Protein AF-A0A1M7P8C8-F1 (afdb_monomer_lite)

Organism: NCBI:txid551987

Structure (mmCIF, N/CA/C/O backbone):
data_AF-A0A1M7P8C8-F1
#
_entry.id   AF-A0A1M7P8C8-F1
#
loop_
_atom_site.group_PDB
_atom_site.id
_atom_site.type_symbol
_atom_site.label_atom_id
_atom_site.label_alt_id
_atom_site.label_comp_id
_atom_site.label_asym_id
_atom_site.label_entity_id
_atom_site.label_seq_id
_atom_site.pdbx_PDB_ins_code
_atom_site.Cartn_x
_atom_site.Cartn_y
_atom_site.Cartn_z
_atom_site.occupancy
_atom_site.B_iso_or_equiv
_atom_site.auth_seq_id
_atom_site.auth_comp_id
_atom_site.auth_asym_id
_atom_site.auth_atom_id
_atom_site.pdbx_PDB_model_num
ATOM 1 N N . MET A 1 1 ? 8.853 -2.114 -18.368 1.00 73.62 1 MET A N 1
ATOM 2 C CA . MET A 1 1 ? 8.431 -1.098 -17.385 1.00 73.62 1 MET A CA 1
ATOM 3 C C . MET A 1 1 ? 7.831 -1.886 -16.245 1.00 73.62 1 MET A C 1
ATOM 5 O O . MET A 1 1 ? 6.903 -2.630 -16.543 1.00 73.62 1 MET A O 1
ATOM 9 N N . PRO A 1 2 ? 8.412 -1.853 -15.037 1.00 81.56 2 PRO A N 1
ATOM 10 C CA . PRO A 1 2 ? 7.881 -2.612 -13.914 1.00 81.56 2 PRO A CA 1
ATOM 11 C C . PRO A 1 2 ? 6.451 -2.173 -13.590 1.00 81.56 2 PRO A C 1
ATOM 13 O O . PRO A 1 2 ? 6.146 -0.978 -13.498 1.00 81.56 2 PRO A O 1
ATOM 16 N N . LEU A 1 3 ? 5.584 -3.170 -13.442 1.00 87.31 3 LEU A N 1
ATOM 17 C CA . LEU A 1 3 ? 4.200 -2.995 -13.034 1.00 87.31 3 LEU A CA 1
ATOM 18 C C . LEU A 1 3 ? 4.069 -3.355 -11.558 1.00 87.31 3 LEU A C 1
ATOM 20 O O . LEU A 1 3 ? 4.457 -4.448 -11.150 1.00 87.31 3 LEU A O 1
ATOM 24 N N . TYR A 1 4 ? 3.489 -2.451 -10.776 1.00 90.06 4 TYR A N 1
ATOM 25 C CA . TYR A 1 4 ? 3.221 -2.669 -9.362 1.00 90.06 4 TYR A CA 1
ATOM 26 C C . TYR A 1 4 ? 1.718 -2.760 -9.137 1.00 90.06 4 TYR A C 1
ATOM 28 O O . TYR A 1 4 ? 1.000 -1.779 -9.333 1.00 90.06 4 TYR A O 1
ATOM 36 N N . GLN A 1 5 ? 1.242 -3.923 -8.701 1.00 91.62 5 GLN A N 1
ATOM 37 C CA . GLN A 1 5 ? -0.144 -4.101 -8.281 1.00 91.62 5 GLN A CA 1
ATOM 38 C C . GLN A 1 5 ? -0.227 -4.027 -6.766 1.00 91.62 5 GLN A C 1
ATOM 40 O O . GLN A 1 5 ? 0.282 -4.891 -6.058 1.00 91.62 5 GLN A O 1
ATOM 45 N N . VAL A 1 6 ? -0.867 -2.978 -6.274 1.00 91.38 6 VAL A N 1
ATOM 46 C CA . VAL A 1 6 ? -0.912 -2.621 -4.863 1.00 91.38 6 VAL A CA 1
ATOM 47 C C . VAL A 1 6 ? -2.304 -2.892 -4.330 1.00 91.38 6 VAL A C 1
ATOM 49 O O . VAL A 1 6 ? -3.264 -2.293 -4.795 1.00 91.38 6 VAL A O 1
ATOM 52 N N . ARG A 1 7 ? -2.424 -3.769 -3.342 1.00 91.25 7 ARG A N 1
ATOM 53 C CA . ARG A 1 7 ? -3.664 -4.072 -2.630 1.00 91.25 7 ARG A CA 1
ATOM 54 C C . ARG A 1 7 ? -3.660 -3.375 -1.284 1.00 91.25 7 ARG A C 1
ATOM 56 O O . ARG A 1 7 ? -2.697 -3.508 -0.537 1.00 91.25 7 ARG A O 1
ATOM 63 N N . TYR A 1 8 ? -4.716 -2.644 -0.964 1.00 90.00 8 TYR A N 1
ATOM 64 C CA . TYR A 1 8 ? -4.843 -1.910 0.293 1.00 90.00 8 TYR A CA 1
ATOM 65 C C . TYR A 1 8 ? -6.304 -1.862 0.744 1.00 90.00 8 TYR A C 1
ATOM 67 O O . TYR A 1 8 ? -7.221 -2.120 -0.034 1.00 90.00 8 TYR A O 1
ATOM 75 N N . ARG A 1 9 ? -6.548 -1.577 2.029 1.00 88.00 9 ARG A N 1
ATOM 76 C CA . ARG A 1 9 ? -7.903 -1.549 2.621 1.00 88.00 9 ARG A CA 1
ATOM 77 C C . ARG A 1 9 ? -8.705 -2.844 2.350 1.00 88.00 9 ARG A C 1
ATOM 79 O O . ARG A 1 9 ? -9.924 -2.818 2.213 1.00 88.00 9 ARG A O 1
ATOM 86 N N . GLY A 1 10 ? -8.020 -3.984 2.238 1.00 80.12 10 GLY A N 1
ATOM 87 C CA . GLY A 1 10 ? -8.604 -5.321 2.049 1.00 80.12 10 GLY A CA 1
ATOM 88 C C . GLY A 1 10 ? -9.208 -5.634 0.670 1.00 80.12 10 GLY A C 1
ATOM 89 O O . GLY A 1 10 ? -9.150 -6.787 0.260 1.00 80.12 10 GLY A O 1
ATOM 90 N N . ASP A 1 11 ? -9.754 -4.646 -0.039 1.00 85.56 11 ASP A N 1
ATOM 91 C CA . ASP A 1 11 ? -10.475 -4.817 -1.317 1.00 85.56 11 ASP A CA 1
ATOM 92 C C . ASP A 1 11 ? -9.986 -3.867 -2.423 1.00 85.56 11 ASP A C 1
ATOM 94 O O . ASP A 1 11 ? -10.194 -4.132 -3.604 1.00 85.56 11 ASP A O 1
ATOM 98 N N . LYS A 1 12 ? -9.289 -2.778 -2.076 1.00 88.25 12 LYS A N 1
ATOM 99 C CA . LYS A 1 12 ? -8.826 -1.826 -3.085 1.00 88.25 12 LYS A CA 1
ATOM 100 C C . LYS A 1 12 ? -7.552 -2.303 -3.755 1.00 88.25 12 LYS A C 1
ATOM 102 O O . LYS A 1 12 ? -6.630 -2.783 -3.097 1.00 88.25 12 LYS A O 1
ATOM 107 N N . GLU A 1 13 ? -7.480 -2.066 -5.058 1.00 90.44 13 GLU A N 1
ATOM 108 C CA . GLU A 1 13 ? -6.300 -2.319 -5.871 1.00 90.44 13 GLU A CA 1
ATOM 109 C C . GLU A 1 13 ? -5.908 -1.049 -6.634 1.00 90.44 13 GLU A C 1
ATOM 111 O O . GLU A 1 13 ? -6.758 -0.372 -7.210 1.00 90.44 13 GLU A O 1
ATOM 116 N N . LEU A 1 14 ? -4.617 -0.726 -6.646 1.00 90.50 14 LEU A N 1
ATOM 117 C CA . LEU A 1 14 ? -4.026 0.333 -7.455 1.00 90.50 14 LEU A CA 1
ATOM 118 C C . LEU A 1 14 ? -2.927 -0.268 -8.322 1.00 90.50 14 LEU A C 1
ATOM 120 O O . LEU A 1 14 ? -2.056 -0.985 -7.834 1.00 90.50 14 LEU A O 1
ATOM 124 N N . THR A 1 15 ? -2.960 0.044 -9.612 1.00 91.00 15 THR A N 1
ATOM 125 C CA . THR A 1 15 ? -1.913 -0.356 -10.552 1.00 91.00 15 THR A CA 1
ATOM 126 C C . THR A 1 15 ? -1.004 0.833 -10.816 1.00 91.00 15 THR A C 1
ATOM 128 O O . THR A 1 15 ? -1.443 1.835 -11.376 1.00 91.00 15 THR A O 1
ATOM 131 N N . ILE A 1 16 ? 0.265 0.719 -10.433 1.00 89.12 16 ILE A N 1
ATOM 132 C CA . ILE A 1 16 ? 1.277 1.748 -10.663 1.00 89.12 16 ILE A CA 1
ATOM 133 C C . ILE A 1 16 ? 2.209 1.251 -11.763 1.00 89.12 16 ILE A C 1
ATOM 135 O O . ILE A 1 16 ? 2.874 0.225 -11.622 1.00 89.12 16 ILE A O 1
ATOM 139 N N . ASN A 1 17 ? 2.264 1.992 -12.865 1.00 88.62 17 ASN A N 1
ATOM 140 C CA . ASN A 1 17 ? 3.229 1.755 -13.929 1.00 88.62 17 ASN A CA 1
ATOM 141 C C . ASN A 1 17 ? 4.365 2.765 -13.782 1.00 88.62 17 ASN A C 1
ATOM 143 O O . ASN A 1 17 ? 4.138 3.974 -13.862 1.00 88.62 17 ASN A O 1
ATOM 147 N N . SER A 1 18 ? 5.577 2.272 -13.543 1.00 82.56 18 SER A N 1
ATOM 148 C CA . SER A 1 18 ? 6.753 3.115 -13.370 1.00 82.56 18 SER A CA 1
ATOM 149 C C . SER A 1 18 ? 7.834 2.730 -14.368 1.00 82.56 18 SER A C 1
ATOM 151 O O . SER A 1 18 ? 8.046 1.562 -14.686 1.00 82.56 18 SER A O 1
ATOM 153 N N . SER A 1 19 ? 8.568 3.728 -14.853 1.00 81.50 19 SER A N 1
ATOM 154 C CA . SER A 1 19 ? 9.742 3.514 -15.705 1.00 81.50 19 SER A CA 1
ATOM 155 C C . SER A 1 19 ? 10.950 2.971 -14.927 1.00 81.50 19 SER A C 1
ATOM 157 O O . SER A 1 19 ? 11.905 2.506 -15.546 1.00 81.50 19 SER A O 1
ATOM 159 N N . SER A 1 20 ? 10.901 3.018 -13.590 1.00 84.25 20 SER A N 1
ATOM 160 C CA . SER A 1 20 ? 11.979 2.636 -12.669 1.00 84.25 20 SER A CA 1
ATOM 161 C C . SER A 1 20 ? 11.446 1.812 -11.497 1.00 84.25 20 SER A C 1
ATOM 163 O O . SER A 1 20 ? 10.259 1.892 -11.178 1.00 84.25 20 SER A O 1
ATOM 165 N N . ILE A 1 21 ? 12.336 1.073 -10.827 1.00 84.12 21 ILE A N 1
ATOM 166 C CA . ILE A 1 21 ? 11.991 0.304 -9.625 1.00 84.12 21 ILE A CA 1
ATOM 167 C C . ILE A 1 21 ? 11.518 1.260 -8.523 1.00 84.12 21 ILE A C 1
ATOM 169 O O . ILE A 1 21 ? 12.238 2.201 -8.178 1.00 84.12 21 ILE A O 1
ATOM 173 N N . LEU A 1 22 ? 10.321 1.020 -7.988 1.00 85.06 22 LEU A N 1
ATOM 174 C CA . LEU A 1 22 ? 9.753 1.802 -6.892 1.00 85.06 22 LEU A CA 1
ATOM 175 C C . LEU A 1 22 ? 10.108 1.184 -5.542 1.00 85.06 22 LEU A C 1
ATOM 177 O O . LEU A 1 22 ? 10.104 -0.032 -5.371 1.00 85.06 22 LEU A O 1
ATOM 181 N N . ARG A 1 23 ? 10.382 2.043 -4.559 1.00 86.38 23 ARG A N 1
ATOM 182 C CA . ARG A 1 23 ? 10.490 1.629 -3.153 1.00 86.38 23 ARG A CA 1
ATOM 183 C C . ARG A 1 23 ? 9.113 1.582 -2.503 1.00 86.38 23 ARG A C 1
ATOM 185 O O . ARG A 1 23 ? 8.212 2.303 -2.926 1.00 86.38 23 ARG A O 1
ATOM 192 N N . GLU A 1 24 ? 8.991 0.828 -1.415 1.00 86.44 24 GLU A N 1
ATOM 193 C CA . GLU A 1 24 ? 7.767 0.742 -0.602 1.00 86.44 24 GLU A CA 1
ATOM 194 C C . GLU A 1 24 ? 7.222 2.127 -0.231 1.00 86.44 24 GLU A C 1
ATOM 196 O O . GLU A 1 24 ? 6.030 2.383 -0.363 1.00 86.44 24 GLU A O 1
ATOM 201 N N . GLU A 1 25 ? 8.108 3.058 0.135 1.00 84.69 25 GLU A N 1
ATOM 202 C CA . GLU A 1 25 ? 7.755 4.446 0.450 1.00 84.69 25 GLU A CA 1
ATOM 203 C C . GLU A 1 25 ? 7.038 5.136 -0.715 1.00 84.69 25 GLU A C 1
ATOM 205 O O . GLU A 1 25 ? 5.995 5.755 -0.527 1.00 84.69 25 GLU A O 1
ATOM 210 N N . GLN A 1 26 ? 7.555 4.971 -1.934 1.00 86.94 26 GLN A N 1
ATOM 211 C CA . GLN A 1 26 ? 6.970 5.567 -3.132 1.00 86.94 26 GLN A CA 1
ATOM 212 C C . GLN A 1 26 ? 5.643 4.900 -3.496 1.00 86.94 26 GLN A C 1
ATOM 214 O O . GLN A 1 26 ? 4.726 5.569 -3.963 1.00 86.94 26 GLN A O 1
ATOM 219 N N . ILE A 1 27 ? 5.516 3.591 -3.276 1.00 88.06 27 ILE A N 1
ATOM 220 C CA . ILE A 1 27 ? 4.266 2.856 -3.498 1.00 88.06 27 ILE A CA 1
ATOM 221 C C . ILE A 1 27 ? 3.171 3.382 -2.560 1.00 88.06 27 ILE A C 1
ATOM 223 O O . ILE A 1 27 ? 2.063 3.679 -3.007 1.00 88.06 27 ILE A O 1
ATOM 227 N N . VAL A 1 28 ? 3.494 3.560 -1.275 1.00 86.44 28 VAL A N 1
ATOM 228 C CA . VAL A 1 28 ? 2.582 4.140 -0.278 1.00 86.44 28 VAL A CA 1
ATOM 229 C C . VAL A 1 28 ? 2.231 5.588 -0.621 1.00 86.44 28 VAL A C 1
ATOM 231 O O . VAL A 1 28 ? 1.057 5.949 -0.577 1.00 86.44 28 VAL A O 1
ATOM 234 N N . GLU A 1 29 ? 3.210 6.404 -1.023 1.00 85.56 29 GLU A N 1
ATOM 235 C CA . GLU A 1 29 ? 2.974 7.782 -1.474 1.00 85.56 29 GLU A CA 1
ATOM 236 C C . GLU A 1 29 ? 2.001 7.838 -2.665 1.00 85.56 29 GLU A C 1
ATOM 238 O O . GLU A 1 29 ? 1.082 8.653 -2.654 1.00 85.56 29 GLU A O 1
ATOM 243 N N . ASN A 1 30 ? 2.131 6.944 -3.652 1.00 87.88 30 ASN A N 1
ATOM 244 C CA . ASN A 1 30 ? 1.205 6.880 -4.790 1.00 87.88 30 ASN A CA 1
ATOM 245 C C . ASN A 1 30 ? -0.225 6.515 -4.361 1.00 87.88 30 ASN A C 1
ATOM 247 O O . ASN A 1 30 ? -1.174 7.141 -4.825 1.00 87.88 30 ASN A O 1
ATOM 251 N N . VAL A 1 31 ? -0.391 5.545 -3.452 1.00 87.88 31 VAL A N 1
ATOM 252 C CA . VAL A 1 31 ? -1.718 5.187 -2.915 1.00 87.88 31 VAL A CA 1
ATOM 253 C C . VAL A 1 31 ? -2.346 6.354 -2.157 1.00 87.88 31 VAL A C 1
ATOM 255 O O . VAL A 1 31 ? -3.538 6.613 -2.302 1.00 87.88 31 VAL A O 1
ATOM 258 N N . LEU A 1 32 ? -1.554 7.078 -1.365 1.00 85.56 32 LEU A N 1
ATOM 259 C CA . LEU A 1 32 ? -2.029 8.251 -0.631 1.00 85.56 32 LEU A CA 1
ATOM 260 C C . LEU A 1 32 ? -2.501 9.353 -1.588 1.00 85.56 32 LEU A C 1
ATOM 262 O O . LEU A 1 32 ? -3.593 9.888 -1.405 1.00 85.56 32 LEU A O 1
ATOM 266 N N . VAL A 1 33 ? -1.721 9.638 -2.637 1.00 84.50 33 VAL A N 1
ATOM 267 C CA . VAL A 1 33 ? -2.089 10.610 -3.678 1.00 84.50 33 VAL A CA 1
ATOM 268 C C . VAL A 1 33 ? -3.383 10.206 -4.389 1.00 84.50 33 VAL A C 1
ATOM 270 O O . VAL A 1 33 ? -4.259 11.053 -4.553 1.00 84.50 33 VAL A O 1
ATOM 273 N N . GLU A 1 34 ? -3.537 8.930 -4.754 1.00 86.88 34 GLU A N 1
ATOM 274 C CA . GLU A 1 34 ? -4.742 8.421 -5.425 1.00 86.88 34 GLU A CA 1
ATOM 275 C C . GLU A 1 34 ? -5.994 8.523 -4.539 1.00 86.88 34 GLU A C 1
ATOM 277 O O . GLU A 1 34 ? -7.069 8.900 -5.003 1.00 86.88 34 GLU A O 1
ATOM 282 N N . GLU A 1 35 ? -5.860 8.267 -3.234 1.00 83.56 35 GLU A N 1
ATOM 283 C CA . GLU A 1 35 ? -6.957 8.446 -2.273 1.00 83.56 35 GLU A CA 1
ATOM 284 C C . GLU A 1 35 ? -7.254 9.929 -1.965 1.00 83.56 35 GLU A C 1
ATOM 286 O O . GLU A 1 35 ? -8.150 10.225 -1.170 1.00 83.56 35 GLU A O 1
ATOM 291 N N . GLY A 1 36 ? -6.512 10.875 -2.556 1.00 77.19 36 GLY A N 1
ATOM 292 C CA . GLY A 1 36 ? -6.610 12.304 -2.247 1.00 77.19 36 GLY A CA 1
ATOM 293 C C . GLY A 1 36 ? -6.142 12.643 -0.829 1.00 77.19 36 GLY A C 1
ATOM 294 O O . GLY A 1 36 ? -6.432 13.722 -0.308 1.00 77.19 36 GLY A O 1
ATOM 295 N N . ILE A 1 37 ? -5.424 11.720 -0.189 1.00 77.06 37 ILE A N 1
ATOM 296 C CA . ILE A 1 37 ? -4.823 11.903 1.120 1.00 77.06 37 ILE A CA 1
ATOM 297 C C . ILE A 1 37 ? -3.485 12.575 0.871 1.00 77.06 37 ILE A C 1
ATOM 299 O O . ILE A 1 37 ? -2.494 11.921 0.555 1.00 77.06 37 ILE A O 1
ATOM 303 N N . ILE A 1 38 ? -3.439 13.896 1.024 1.00 65.94 38 ILE A N 1
ATOM 304 C CA . ILE A 1 38 ? -2.154 14.579 1.124 1.00 65.94 38 ILE A CA 1
ATOM 305 C C . ILE A 1 38 ? -1.522 14.051 2.416 1.00 65.94 38 ILE A C 1
ATOM 307 O O . ILE A 1 38 ? -2.059 14.308 3.499 1.00 65.94 38 ILE A O 1
ATOM 311 N N . PRO A 1 39 ? -0.433 13.263 2.346 1.00 59.56 39 PRO A N 1
ATOM 312 C CA . PRO A 1 39 ? 0.248 12.828 3.546 1.00 59.56 39 PRO A CA 1
ATOM 313 C C . PRO A 1 39 ? 0.625 14.104 4.288 1.00 59.56 39 PRO A C 1
ATOM 315 O O . PRO A 1 39 ? 1.278 14.969 3.702 1.00 59.56 39 PRO A O 1
ATOM 318 N N . ARG A 1 40 ? 0.267 14.232 5.569 1.00 54.22 40 ARG A N 1
ATOM 319 C CA . ARG A 1 40 ? 0.795 15.332 6.396 1.00 54.22 40 ARG A CA 1
ATOM 320 C C . ARG A 1 40 ? 2.319 15.410 6.295 1.00 54.22 40 ARG A C 1
ATOM 322 O O . ARG A 1 40 ? 2.869 16.492 6.282 1.00 54.22 40 ARG A O 1
ATOM 329 N N . VAL A 1 41 ? 2.973 14.274 6.045 1.00 53.56 41 VAL A N 1
ATOM 330 C CA . VAL A 1 41 ? 4.397 14.163 5.708 1.00 53.56 41 VAL A CA 1
ATOM 331 C C . VAL A 1 41 ? 4.816 15.014 4.499 1.00 53.56 41 VAL A C 1
ATOM 333 O O . VAL A 1 41 ? 5.896 15.590 4.537 1.00 53.56 41 VAL A O 1
ATOM 336 N N . LEU A 1 42 ? 4.008 15.121 3.435 1.00 55.59 42 LEU A N 1
ATOM 337 C CA . LEU A 1 42 ? 4.277 16.024 2.307 1.00 55.59 42 LEU A CA 1
ATOM 338 C C . LEU A 1 42 ? 3.989 17.485 2.672 1.00 55.59 42 LEU A C 1
ATOM 340 O O . LEU A 1 42 ? 4.767 18.346 2.272 1.00 55.59 42 LEU A O 1
ATOM 344 N N . GLU A 1 43 ? 2.947 17.777 3.459 1.00 53.66 43 GLU A N 1
ATOM 345 C CA . GLU A 1 43 ? 2.717 19.140 3.968 1.00 53.66 43 GLU A CA 1
ATOM 346 C C . GLU A 1 43 ? 3.873 19.609 4.866 1.00 53.66 43 GLU A C 1
ATOM 348 O O . GLU A 1 43 ? 4.413 20.688 4.642 1.00 53.66 43 GLU A O 1
ATOM 353 N N . ASP A 1 44 ? 4.329 18.780 5.804 1.00 50.69 44 ASP A N 1
ATOM 354 C CA . ASP A 1 44 ? 5.449 19.044 6.714 1.00 50.69 44 ASP A CA 1
ATOM 355 C C . ASP A 1 44 ? 6.780 19.200 5.952 1.00 50.69 44 ASP A C 1
ATOM 357 O O . ASP A 1 44 ? 7.575 20.101 6.239 1.00 50.69 44 ASP A O 1
ATOM 361 N N . ARG A 1 45 ? 7.007 18.384 4.906 1.00 50.66 45 ARG A N 1
ATOM 362 C CA . ARG A 1 45 ? 8.193 18.486 4.032 1.00 50.66 45 ARG A CA 1
ATOM 363 C C . ARG A 1 45 ? 8.173 19.768 3.186 1.00 50.66 45 ARG A C 1
ATOM 365 O O . ARG A 1 45 ? 9.227 20.364 2.979 1.00 50.66 45 ARG A O 1
ATOM 372 N N . VAL A 1 46 ? 6.997 20.217 2.735 1.00 51.25 46 VAL A N 1
ATOM 373 C CA . VAL A 1 46 ? 6.810 21.488 2.003 1.00 51.25 46 VAL A CA 1
ATOM 374 C C . VAL A 1 46 ? 6.914 22.699 2.935 1.00 51.25 46 VAL A C 1
ATOM 376 O O . VAL A 1 46 ? 7.415 23.747 2.529 1.00 51.25 46 VAL A O 1
ATOM 379 N N . ARG A 1 47 ? 6.490 22.565 4.196 1.00 53.56 47 ARG A N 1
ATOM 380 C CA . ARG A 1 47 ? 6.510 23.652 5.184 1.00 53.56 47 ARG A CA 1
ATOM 381 C C . ARG A 1 47 ? 7.857 23.824 5.892 1.00 53.56 47 ARG A C 1
ATOM 383 O O . ARG A 1 47 ? 8.025 24.781 6.640 1.00 53.56 47 ARG A O 1
ATOM 390 N N . GLY A 1 48 ? 8.822 22.933 5.649 1.00 49.00 48 GLY A N 1
ATOM 391 C CA . GLY A 1 48 ? 10.144 22.964 6.287 1.00 49.00 48 GLY A CA 1
ATOM 392 C C . GLY A 1 48 ? 10.116 22.611 7.779 1.00 49.00 48 GLY A C 1
ATOM 393 O O . GLY A 1 48 ? 11.154 22.628 8.439 1.00 49.00 48 GLY A O 1
ATOM 394 N N . GLU A 1 49 ? 8.946 22.253 8.306 1.00 48.38 49 GLU A N 1
ATOM 395 C CA . GLU A 1 49 ? 8.758 21.741 9.655 1.00 48.38 49 GLU A CA 1
ATOM 396 C C . GLU A 1 49 ? 8.981 20.233 9.587 1.00 48.38 49 GLU A C 1
ATOM 398 O O . GLU A 1 49 ? 8.054 19.436 9.514 1.00 48.38 49 GLU A O 1
ATOM 403 N N . ALA A 1 50 ? 10.248 19.819 9.565 1.00 46.75 50 ALA A N 1
ATOM 404 C CA . ALA A 1 50 ? 10.637 18.415 9.649 1.00 46.75 50 ALA A CA 1
ATOM 405 C C . ALA A 1 50 ? 10.337 17.832 11.052 1.00 46.75 50 ALA A C 1
ATOM 407 O O . ALA A 1 50 ? 11.230 17.349 11.740 1.00 46.75 50 ALA A O 1
ATOM 408 N N . GLN A 1 51 ? 9.079 17.893 11.497 1.00 43.50 51 GLN A N 1
ATOM 409 C CA . GLN A 1 51 ? 8.559 17.166 12.658 1.00 43.50 51 GLN A CA 1
ATOM 410 C C . GLN A 1 51 ? 7.887 15.841 12.259 1.00 43.50 51 GLN A C 1
ATOM 412 O O . GLN A 1 51 ? 7.442 15.094 13.123 1.00 43.50 51 GLN A O 1
ATOM 417 N N . GLY A 1 52 ? 7.881 15.497 10.967 1.00 43.50 52 GLY A N 1
ATOM 418 C CA . GLY A 1 52 ? 7.476 14.181 10.456 1.00 43.50 52 GLY A CA 1
ATOM 419 C C . GLY A 1 52 ? 8.611 13.149 10.385 1.00 43.50 52 GLY A C 1
ATOM 420 O O . GLY A 1 52 ? 8.469 12.130 9.713 1.00 43.50 52 GLY A O 1
ATOM 421 N N . ALA A 1 53 ? 9.758 13.405 11.022 1.00 43.28 53 ALA A N 1
ATOM 422 C CA . ALA A 1 53 ? 10.876 12.467 11.085 1.00 43.28 53 ALA A CA 1
ATOM 423 C C . ALA A 1 53 ? 10.564 11.326 12.070 1.00 43.28 53 ALA A C 1
ATOM 425 O O . ALA A 1 53 ? 11.027 11.340 13.208 1.00 43.28 53 ALA A O 1
ATOM 426 N N . GLY A 1 54 ? 9.758 10.345 11.653 1.00 48.78 54 GLY A N 1
ATOM 427 C CA . GLY A 1 54 ? 9.616 9.115 12.435 1.00 48.78 54 GLY A CA 1
ATOM 428 C C . GLY A 1 54 ? 8.397 8.238 12.184 1.00 48.78 54 GLY A C 1
ATOM 429 O O . GLY A 1 54 ? 8.377 7.149 12.741 1.00 48.78 54 GLY A O 1
ATOM 430 N N . GLN A 1 55 ? 7.404 8.646 11.384 1.00 58.28 55 GLN A N 1
ATOM 431 C CA . GLN A 1 55 ? 6.297 7.730 11.096 1.00 58.28 55 GLN A CA 1
ATOM 432 C C . GLN A 1 55 ? 6.753 6.658 10.111 1.00 58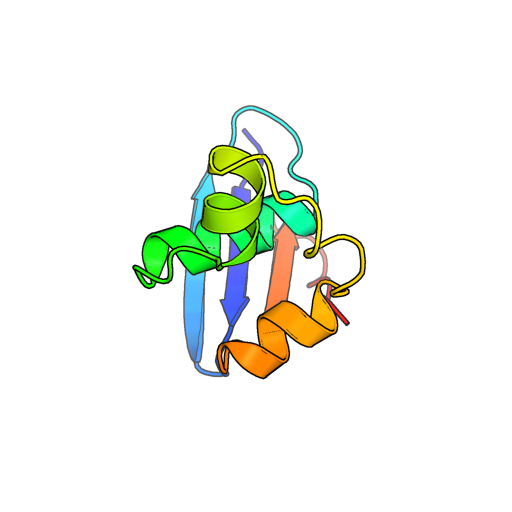.28 55 GLN A C 1
ATOM 434 O O . GLN A 1 55 ? 7.004 6.926 8.936 1.00 58.28 55 GLN A O 1
ATOM 439 N N . SER A 1 56 ? 6.865 5.435 10.618 1.00 72.62 56 SER A N 1
ATOM 440 C CA . SER A 1 56 ? 7.129 4.245 9.814 1.00 72.62 56 SER A CA 1
ATOM 441 C C . SER A 1 56 ? 6.012 4.072 8.78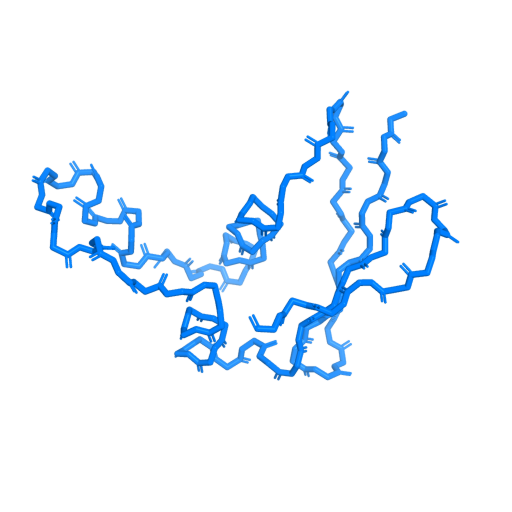0 1.00 72.62 56 SER A C 1
ATOM 443 O O . SER A 1 56 ? 4.871 4.465 9.032 1.00 72.62 56 SER A O 1
ATOM 445 N N . LEU A 1 57 ? 6.288 3.439 7.633 1.00 77.62 57 LEU A N 1
ATOM 446 C CA . LEU A 1 57 ? 5.259 3.175 6.612 1.00 77.62 57 LEU A CA 1
ATOM 447 C C . LEU A 1 57 ? 4.025 2.492 7.206 1.00 77.62 57 LEU A C 1
ATOM 449 O O . LEU A 1 57 ? 2.899 2.883 6.912 1.00 77.62 57 LEU A O 1
ATOM 453 N N . LYS A 1 58 ? 4.237 1.567 8.144 1.00 79.44 58 LYS A N 1
ATOM 454 C CA . LYS A 1 58 ? 3.182 0.955 8.954 1.00 79.44 58 LYS A CA 1
ATOM 455 C C . LYS A 1 58 ? 2.268 1.967 9.646 1.00 79.44 58 LYS A C 1
ATOM 457 O O . LYS A 1 58 ? 1.050 1.812 9.623 1.00 79.44 58 LYS A O 1
ATOM 462 N N . GLU A 1 59 ? 2.842 2.984 10.283 1.00 79.50 59 GLU A N 1
ATOM 463 C CA . GLU A 1 59 ? 2.095 4.011 11.010 1.00 79.50 59 GLU A CA 1
ATOM 464 C C . GLU A 1 59 ? 1.311 4.897 10.046 1.00 79.50 59 GLU A C 1
ATOM 466 O O . GLU A 1 59 ? 0.161 5.215 10.331 1.00 79.50 59 GLU A O 1
ATOM 471 N N . LEU A 1 60 ? 1.873 5.223 8.877 1.00 78.19 60 LEU A N 1
ATOM 472 C CA . LEU A 1 60 ? 1.163 5.957 7.824 1.00 78.19 60 LEU A CA 1
ATOM 473 C C . LEU A 1 60 ? -0.006 5.155 7.254 1.00 78.19 60 LEU A C 1
ATOM 475 O O . LEU A 1 60 ? -1.110 5.680 7.108 1.00 78.19 60 LEU A O 1
ATOM 479 N N . ILE A 1 61 ? 0.220 3.877 6.964 1.00 83.00 61 ILE A N 1
ATOM 480 C CA . ILE A 1 61 ? -0.801 2.962 6.452 1.00 83.00 61 ILE A CA 1
ATOM 481 C C . ILE A 1 61 ? -1.923 2.799 7.488 1.00 83.00 61 ILE A C 1
ATOM 483 O O . ILE A 1 61 ? -3.104 2.871 7.140 1.00 83.00 61 ILE A O 1
ATOM 487 N N . ALA A 1 62 ? -1.577 2.632 8.768 1.00 82.75 62 ALA A N 1
ATOM 488 C CA . ALA A 1 62 ? -2.545 2.520 9.856 1.00 82.75 62 ALA A CA 1
ATOM 489 C C . ALA A 1 62 ? -3.313 3.831 10.092 1.00 82.75 62 ALA A C 1
ATOM 491 O O . ALA A 1 62 ? -4.540 3.809 10.178 1.00 82.75 62 ALA A O 1
ATOM 492 N N . ALA A 1 63 ? -2.621 4.975 10.133 1.00 82.38 63 ALA A N 1
ATOM 493 C CA . ALA A 1 63 ? -3.228 6.290 10.351 1.00 82.38 63 ALA A CA 1
ATOM 494 C C . ALA A 1 63 ? -4.253 6.655 9.266 1.00 82.38 63 ALA A C 1
ATOM 496 O O . ALA A 1 63 ? -5.229 7.348 9.548 1.00 82.38 63 ALA A O 1
ATOM 497 N N . ASN A 1 64 ? -4.056 6.155 8.044 1.00 80.88 64 ASN A N 1
ATOM 498 C CA . ASN A 1 64 ? -4.915 6.429 6.892 1.00 80.88 64 ASN A CA 1
ATOM 499 C C . ASN A 1 64 ? -5.894 5.286 6.558 1.00 80.88 64 ASN A C 1
ATOM 501 O O . ASN A 1 64 ? -6.549 5.324 5.516 1.00 80.88 64 ASN A O 1
ATOM 505 N N . ASN A 1 65 ? -6.026 4.275 7.430 1.00 84.94 65 ASN A N 1
ATOM 506 C CA . ASN A 1 65 ? -6.876 3.095 7.205 1.00 84.94 65 ASN A CA 1
ATOM 507 C C . ASN A 1 65 ? -6.623 2.423 5.838 1.00 84.94 65 ASN A C 1
ATOM 509 O O . ASN A 1 65 ? -7.554 2.048 5.117 1.00 84.94 65 ASN A O 1
ATOM 513 N N . LEU A 1 66 ? -5.345 2.315 5.467 1.00 83.75 66 LEU A N 1
ATOM 514 C CA . LEU A 1 66 ? -4.879 1.630 4.259 1.00 83.75 66 LEU A CA 1
ATOM 515 C C . LEU A 1 66 ? -4.478 0.175 4.546 1.00 83.75 66 LEU A C 1
ATOM 517 O O . LEU A 1 66 ? -4.318 -0.610 3.617 1.00 83.75 66 LEU A O 1
ATOM 521 N N . ALA A 1 67 ? -4.344 -0.206 5.821 1.00 83.56 67 ALA A N 1
ATOM 522 C CA . ALA A 1 67 ? -4.015 -1.571 6.219 1.00 83.56 67 ALA A CA 1
ATOM 523 C C . ALA A 1 67 ? -5.169 -2.557 5.918 1.00 83.56 67 ALA A C 1
ATOM 525 O O . ALA A 1 67 ? -6.337 -2.182 6.050 1.00 83.56 67 ALA A O 1
ATOM 526 N N . PRO A 1 68 ? -4.869 -3.831 5.603 1.00 86.19 68 PRO A N 1
ATOM 527 C CA . PRO A 1 68 ? -3.547 -4.353 5.246 1.00 86.19 68 PRO A CA 1
ATOM 528 C C . PRO A 1 68 ? -3.135 -3.872 3.849 1.00 86.19 68 PRO A C 1
ATOM 530 O O . PRO A 1 68 ? -3.984 -3.777 2.965 1.00 86.19 68 PRO A O 1
ATOM 533 N N . MET A 1 69 ? -1.843 -3.591 3.662 1.00 87.44 69 MET A N 1
ATOM 534 C CA . MET A 1 69 ? -1.288 -3.130 2.390 1.00 87.44 69 MET A CA 1
ATOM 535 C C . MET A 1 69 ? -0.213 -4.097 1.889 1.00 87.44 69 MET A C 1
ATOM 537 O O . MET A 1 69 ? 0.704 -4.454 2.626 1.00 87.44 69 MET A O 1
ATOM 541 N N . ALA A 1 70 ? -0.326 -4.518 0.636 1.00 90.12 70 ALA A N 1
ATOM 542 C CA . ALA A 1 70 ? 0.626 -5.392 -0.031 1.00 90.12 70 ALA A CA 1
ATOM 543 C C . ALA A 1 70 ? 0.812 -4.945 -1.478 1.00 90.12 70 ALA A C 1
ATOM 545 O O . ALA A 1 70 ? -0.102 -4.381 -2.071 1.00 90.12 70 ALA A O 1
ATOM 546 N N . TYR A 1 71 ? 1.970 -5.201 -2.066 1.00 89.94 71 TYR A N 1
ATOM 547 C CA . TYR A 1 71 ? 2.216 -4.919 -3.472 1.00 89.9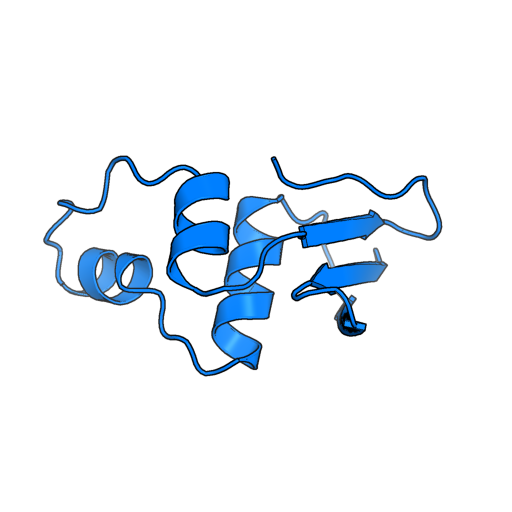4 71 TYR A CA 1
ATOM 548 C C . TYR A 1 71 ? 2.890 -6.095 -4.166 1.00 89.94 71 TYR A C 1
ATOM 550 O O . TYR A 1 71 ? 3.588 -6.888 -3.547 1.00 89.94 71 TYR A O 1
ATOM 558 N N . THR A 1 72 ? 2.665 -6.200 -5.465 1.00 89.06 72 THR A N 1
ATOM 559 C CA . THR A 1 72 ? 3.182 -7.260 -6.328 1.00 89.06 72 THR A CA 1
ATOM 560 C C . THR A 1 72 ? 3.959 -6.587 -7.449 1.00 89.06 72 THR A C 1
ATOM 562 O O . THR A 1 72 ? 3.392 -5.740 -8.136 1.00 89.06 72 THR A O 1
ATOM 565 N N . GLU A 1 73 ? 5.239 -6.913 -7.614 1.00 89.06 73 GLU A N 1
ATOM 566 C CA . GLU A 1 73 ? 6.078 -6.405 -8.710 1.00 89.06 73 GLU A CA 1
ATOM 567 C C . GLU A 1 73 ? 6.119 -7.438 -9.842 1.00 89.06 73 GLU A C 1
ATOM 569 O O . GLU A 1 73 ? 6.559 -8.558 -9.610 1.00 89.06 73 GLU A O 1
ATOM 574 N N . ASP A 1 74 ? 5.676 -7.077 -11.049 1.00 80.94 74 ASP A N 1
ATOM 575 C CA . ASP A 1 74 ? 5.834 -7.892 -12.272 1.00 80.94 74 ASP A CA 1
ATOM 576 C C . ASP A 1 74 ? 5.391 -9.367 -12.103 1.00 80.94 74 ASP A C 1
ATOM 578 O O . ASP A 1 74 ? 6.106 -10.297 -12.455 1.00 80.94 74 ASP A O 1
ATOM 582 N N . GLU A 1 75 ? 4.221 -9.587 -11.488 1.00 69.50 75 GLU A N 1
ATOM 583 C CA . GLU A 1 75 ? 3.673 -10.928 -11.182 1.00 69.50 75 GLU A CA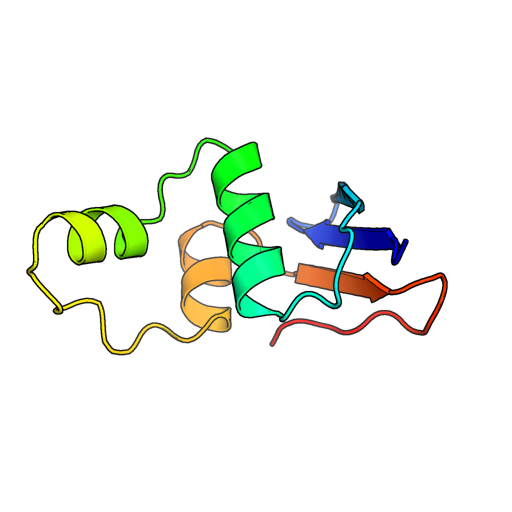 1
ATOM 584 C C . GLU A 1 75 ? 4.512 -11.785 -10.202 1.00 69.50 75 GLU A C 1
ATOM 586 O O . GLU A 1 75 ? 4.303 -12.993 -10.084 1.0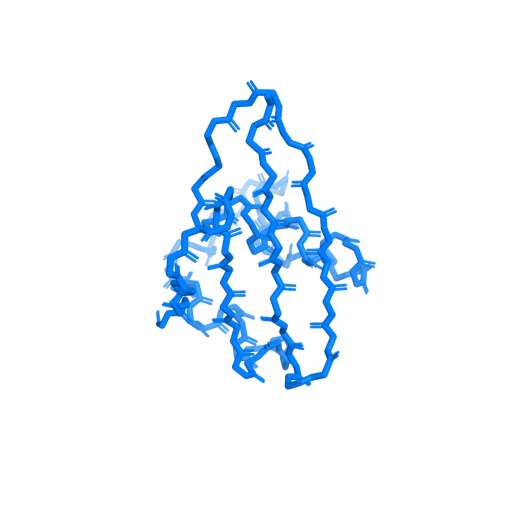0 69.50 75 GLU A O 1
ATOM 591 N N . SER A 1 76 ? 5.430 -11.166 -9.454 1.00 74.19 76 SER A N 1
ATOM 592 C CA . SER A 1 76 ? 6.183 -11.807 -8.365 1.00 74.19 76 SER A CA 1
ATOM 593 C C . SER A 1 76 ? 5.305 -12.105 -7.141 1.00 74.19 76 SER A C 1
ATOM 595 O O . SER A 1 76 ? 4.105 -11.847 -7.124 1.00 74.19 76 SER A O 1
ATOM 597 N N . GLU A 1 77 ? 5.883 -12.660 -6.076 1.00 79.81 77 GLU A N 1
ATOM 598 C CA . GLU A 1 77 ? 5.142 -12.872 -4.829 1.00 79.81 77 GLU A CA 1
ATOM 599 C C . GLU A 1 77 ? 4.690 -11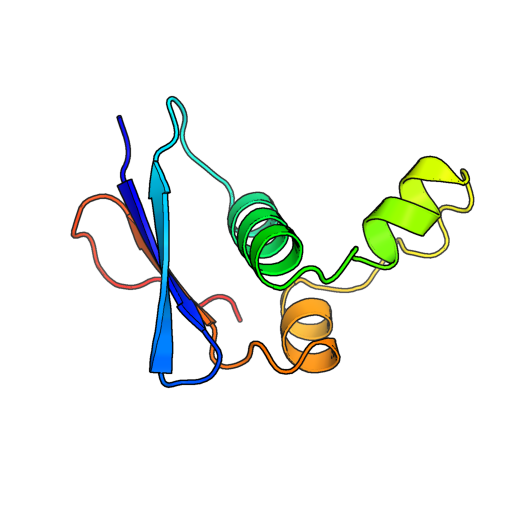.536 -4.200 1.00 79.81 77 GLU A C 1
ATOM 601 O O . GLU A 1 77 ? 5.422 -10.544 -4.259 1.00 79.81 77 GLU A O 1
ATOM 606 N N . PRO A 1 78 ? 3.494 -11.485 -3.581 1.00 81.56 78 PRO A N 1
ATOM 607 C CA . PRO A 1 78 ? 3.001 -10.275 -2.939 1.00 81.56 78 PRO A CA 1
ATOM 608 C C . PRO A 1 78 ? 3.839 -9.935 -1.700 1.00 81.56 78 PRO A C 1
ATOM 610 O O . PRO A 1 78 ? 3.899 -10.694 -0.730 1.00 81.56 78 PRO A O 1
ATOM 613 N N . ILE A 1 79 ? 4.438 -8.749 -1.706 1.00 85.88 79 ILE A N 1
ATOM 614 C CA . ILE A 1 79 ? 5.218 -8.191 -0.605 1.00 85.88 79 ILE A CA 1
ATOM 615 C C . ILE A 1 79 ? 4.274 -7.383 0.285 1.00 85.88 79 ILE A C 1
ATOM 617 O O . ILE A 1 79 ? 3.649 -6.417 -0.151 1.00 85.88 79 ILE A O 1
ATOM 621 N N . THR A 1 80 ? 4.141 -7.791 1.547 1.00 85.75 80 THR A N 1
ATOM 622 C CA . THR A 1 80 ? 3.322 -7.067 2.529 1.00 85.75 80 THR A CA 1
ATOM 623 C C . THR A 1 80 ? 4.128 -5.922 3.127 1.00 85.75 80 THR A C 1
ATOM 625 O O . THR A 1 80 ? 5.202 -6.160 3.674 1.00 85.75 80 THR A O 1
ATOM 628 N N . ILE A 1 81 ? 3.585 -4.705 3.073 1.00 78.94 81 ILE A N 1
ATOM 629 C CA . ILE A 1 81 ? 4.198 -3.533 3.705 1.00 78.94 81 ILE A CA 1
ATOM 630 C C . ILE A 1 81 ? 3.775 -3.545 5.179 1.00 78.94 81 ILE A C 1
ATOM 632 O O . ILE A 1 81 ? 2.590 -3.381 5.489 1.00 78.94 81 ILE A O 1
ATOM 636 N N . ALA A 1 82 ? 4.726 -3.821 6.077 1.00 63.66 82 ALA A N 1
ATOM 637 C CA . ALA A 1 82 ? 4.479 -4.126 7.491 1.00 63.66 82 ALA A CA 1
ATOM 638 C C . ALA A 1 82 ? 5.002 -3.080 8.474 1.00 63.66 82 ALA A C 1
ATOM 640 O O . ALA A 1 82 ? 5.904 -2.284 8.145 1.00 63.66 82 ALA A O 1
#

Sequence (82 aa):
MPLYQVRYRGDKELTINSSSILREEQIVENVLVEEGIIPRVLEDRVRGEAQGAGQSLKELIAANNLAPMAYTEDESEPITIA

Secondary structure (DSSP, 8-state):
--EEEEEETTTEEEEEE-SSPPPHHHHHHHHHHHTT---HHHHHHHHT----TT--HHHHHHHTT--SEEEEETT-PPEEE-

pLDDT: mean 76.97, std 14.54, range [43.28, 91.62]

Foldseek 3Di:
DKWKWKAWLNPDTDIDDDPDDDDPVVVLVVVCVVVVNPPVCNVCVVVVVPPVPPQQSVNSCVVVSGPQMWMDIPNHDIHTRD

Radius of gyration: 12.86 Å; chains: 1; bounding box: 22×36×30 Å